Protein AF-0000000067839654 (afdb_homodimer)

Sequence (180 aa):
MATSIKIDDDLKGRIQHLACLRQRSSHWIMREAITQYVEREEARESFKQEALASWAAYQETGQHLTGQEARTWLGSWGTDAEAELPKCHDMATSIKIDDDLKGRIQHLACLRQRSSHWIMREAITQYVEREEARESFKQEALASWAAYQETGQHLTGQEARTWLGSWGTDAEAELPKCHD

InterPro domains:
  IPR002145 Ribbon-helix-helix protein, CopG [PF01402] (2-41)
  IPR010985 Ribbon-helix-helix [SSF47598] (2-42)
  IPR013321 Arc-type ribbon-helix-helix [G3DSA:1.10.1220.10] (8-48)

Structure (mmCIF, N/CA/C/O backbone):
data_AF-0000000067839654-model_v1
#
loop_
_entity.id
_entity.type
_entity.pdbx_description
1 polymer 'Ribbon-helix-helix protein CopG domain-containing protein'
#
loop_
_atom_site.group_PDB
_atom_site.id
_atom_site.type_symbol
_atom_site.label_atom_id
_atom_site.label_alt_id
_atom_site.label_comp_id
_atom_site.label_asym_id
_atom_site.label_entity_id
_atom_site.label_seq_id
_atom_site.pdbx_PDB_ins_code
_atom_site.Cartn_x
_atom_site.Cartn_y
_atom_site.Cartn_z
_atom_site.occupancy
_atom_site.B_iso_or_equiv
_atom_site.auth_seq_id
_atom_site.auth_comp_id
_atom_site.auth_asym_id
_atom_site.auth_atom_id
_atom_site.pdbx_PDB_model_num
ATOM 1 N N . MET A 1 1 ? 21.938 -5.848 1.305 1 85 1 MET A N 1
ATOM 2 C CA . MET A 1 1 ? 22.562 -5.508 0.03 1 85 1 MET A CA 1
ATOM 3 C C . MET A 1 1 ? 21.969 -4.227 -0.544 1 85 1 MET A C 1
ATOM 5 O O . MET A 1 1 ? 20.797 -3.898 -0.275 1 85 1 MET A O 1
ATOM 9 N N . ALA A 1 2 ? 22.828 -3.488 -1.226 1 92.5 2 ALA A N 1
ATOM 10 C CA . ALA A 1 2 ? 22.359 -2.262 -1.858 1 92.5 2 ALA A CA 1
ATOM 11 C C . ALA A 1 2 ? 21.828 -2.539 -3.262 1 92.5 2 ALA A C 1
ATOM 13 O O . ALA A 1 2 ? 22.391 -3.354 -3.996 1 92.5 2 ALA A O 1
ATOM 14 N N . THR A 1 3 ? 20.672 -1.977 -3.596 1 94.31 3 THR A N 1
ATOM 15 C CA . THR A 1 3 ? 20.094 -2.059 -4.934 1 94.31 3 THR A CA 1
ATOM 16 C C . THR A 1 3 ? 19.766 -0.667 -5.469 1 94.31 3 THR A C 1
ATOM 18 O O . THR A 1 3 ? 19.312 0.198 -4.715 1 94.31 3 THR A O 1
ATOM 21 N N . SER A 1 4 ? 19.969 -0.526 -6.793 1 94.81 4 SER A N 1
ATOM 22 C CA . SER A 1 4 ? 19.703 0.759 -7.434 1 94.81 4 SER A CA 1
ATOM 23 C C . SER A 1 4 ? 18.328 0.784 -8.086 1 94.81 4 SER A C 1
ATOM 25 O O . SER A 1 4 ? 17.906 -0.197 -8.703 1 94.81 4 SER A O 1
ATOM 27 N N . ILE A 1 5 ? 17.672 1.92 -7.891 1 96.5 5 ILE A N 1
ATOM 28 C CA . ILE A 1 5 ? 16.359 2.088 -8.492 1 96.5 5 ILE A CA 1
ATOM 29 C C . ILE A 1 5 ? 16.281 3.43 -9.219 1 96.5 5 ILE A C 1
ATOM 31 O O . ILE A 1 5 ? 16.781 4.441 -8.719 1 96.5 5 ILE A O 1
ATOM 35 N N . LYS A 1 6 ? 15.75 3.408 -10.398 1 96.62 6 LYS A N 1
ATOM 36 C CA . LYS A 1 6 ? 15.578 4.645 -11.156 1 96.62 6 LYS A CA 1
ATOM 37 C C . LYS A 1 6 ? 14.234 5.301 -10.836 1 96.62 6 LYS A C 1
ATOM 39 O O . LYS A 1 6 ? 13.18 4.684 -11 1 96.62 6 LYS A O 1
ATOM 44 N N . ILE A 1 7 ? 14.312 6.516 -10.352 1 96.62 7 ILE A N 1
ATOM 45 C CA . ILE A 1 7 ? 13.117 7.281 -10.023 1 96.62 7 ILE A CA 1
ATOM 46 C C . ILE A 1 7 ? 13.148 8.633 -10.734 1 96.62 7 ILE A C 1
ATOM 48 O O . ILE A 1 7 ? 14.211 9.258 -10.836 1 96.62 7 ILE A O 1
ATOM 52 N N . ASP A 1 8 ? 11.969 9.023 -11.18 1 96.94 8 ASP A N 1
ATOM 53 C CA . ASP A 1 8 ? 11.938 10.32 -11.844 1 96.94 8 ASP A CA 1
ATOM 54 C C . ASP A 1 8 ? 11.938 11.461 -10.828 1 96.94 8 ASP A C 1
ATOM 56 O O . ASP A 1 8 ? 11.742 11.234 -9.633 1 96.94 8 ASP A O 1
ATOM 60 N N . ASP A 1 9 ? 12.156 12.664 -11.344 1 96.56 9 ASP A N 1
ATOM 61 C CA . ASP A 1 9 ? 12.305 13.828 -10.477 1 96.56 9 ASP A CA 1
ATOM 62 C C . ASP A 1 9 ? 11.023 14.102 -9.695 1 96.56 9 ASP A C 1
ATOM 64 O O . ASP A 1 9 ? 11.078 14.555 -8.547 1 96.56 9 ASP A O 1
ATOM 68 N N . ASP A 1 10 ? 9.977 13.891 -10.352 1 97.56 10 ASP A N 1
ATOM 69 C CA . ASP A 1 10 ? 8.695 14.125 -9.695 1 97.56 10 ASP A CA 1
ATOM 70 C C . ASP A 1 10 ? 8.523 13.219 -8.484 1 97.56 10 ASP A C 1
ATOM 72 O O . ASP A 1 10 ? 8.258 13.695 -7.379 1 97.56 10 ASP A O 1
ATOM 76 N N . LEU A 1 11 ? 8.695 11.945 -8.695 1 98 11 LEU A N 1
ATOM 77 C CA . LEU A 1 11 ? 8.562 10.992 -7.602 1 98 11 LEU A CA 1
ATOM 78 C C . LEU A 1 11 ? 9.609 11.25 -6.52 1 98 11 LEU A C 1
ATOM 80 O O . LEU A 1 11 ? 9.32 11.125 -5.328 1 98 11 LEU A O 1
ATOM 84 N N . LYS A 1 12 ? 10.766 11.633 -6.934 1 97.19 12 LYS A N 1
ATOM 85 C CA . LYS A 1 12 ? 11.812 11.984 -5.977 1 97.19 12 LYS A CA 1
ATOM 86 C C . LYS A 1 12 ? 11.367 13.133 -5.074 1 97.19 12 LYS A C 1
ATOM 88 O O . LYS A 1 12 ? 11.562 13.078 -3.857 1 97.19 12 LYS A O 1
ATOM 93 N N . GLY A 1 13 ? 10.836 14.164 -5.672 1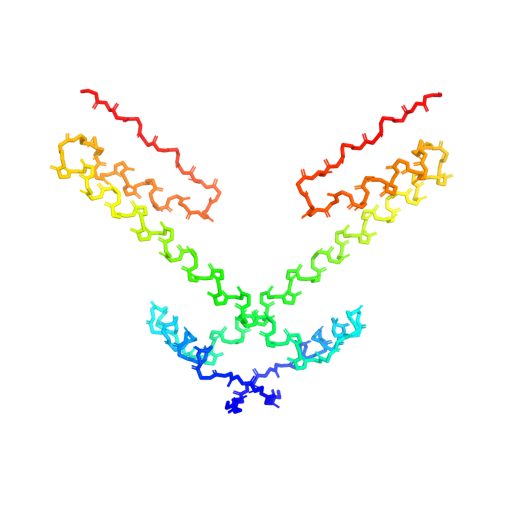 97.38 13 GLY A N 1
ATOM 94 C CA . GLY A 1 13 ? 10.336 15.289 -4.895 1 97.38 13 GLY A CA 1
ATOM 95 C C . GLY A 1 13 ? 9.25 14.898 -3.914 1 97.38 13 GLY A C 1
ATOM 96 O O . GLY A 1 13 ? 9.242 15.359 -2.77 1 97.38 13 GLY A O 1
ATOM 97 N N . ARG A 1 14 ? 8.398 14.039 -4.371 1 98.19 14 ARG A N 1
ATOM 98 C CA . ARG A 1 14 ? 7.285 13.594 -3.541 1 98.19 14 ARG A CA 1
ATOM 99 C C . ARG A 1 14 ? 7.781 12.75 -2.371 1 98.19 14 ARG A C 1
ATOM 101 O O . ARG A 1 14 ? 7.277 12.867 -1.253 1 98.19 14 ARG A O 1
ATOM 108 N N . ILE A 1 15 ? 8.766 11.922 -2.568 1 98.25 15 ILE A N 1
ATOM 109 C CA . ILE A 1 15 ? 9.375 11.117 -1.515 1 98.25 15 ILE A CA 1
ATOM 110 C C . ILE A 1 15 ? 10.031 12.023 -0.481 1 98.25 15 ILE A C 1
ATOM 112 O O . ILE A 1 15 ? 9.859 11.828 0.725 1 98.25 15 ILE A O 1
ATOM 116 N N . GLN A 1 16 ? 10.711 13.031 -0.984 1 98.06 16 GLN A N 1
ATOM 117 C CA . GLN A 1 16 ? 11.391 13.969 -0.101 1 98.06 16 GLN A CA 1
ATOM 118 C C . GLN A 1 16 ? 10.398 14.734 0.76 1 98.06 16 GLN A C 1
ATOM 120 O O . GLN A 1 16 ? 10.633 14.953 1.952 1 98.06 16 GLN A O 1
ATOM 125 N N . HIS A 1 17 ? 9.344 15.156 0.114 1 97.69 17 HIS A N 1
ATOM 126 C CA . HIS A 1 17 ? 8.305 15.867 0.845 1 97.69 17 HIS A CA 1
ATOM 127 C C . HIS A 1 17 ? 7.707 15 1.946 1 97.69 17 HIS A C 1
ATOM 129 O O . HIS A 1 17 ? 7.586 15.438 3.092 1 97.69 17 HIS A O 1
ATOM 135 N N . LEU A 1 18 ? 7.434 13.742 1.625 1 97.56 18 LEU A N 1
ATOM 136 C CA . LEU A 1 18 ? 6.875 12.797 2.588 1 97.56 18 LEU A CA 1
ATOM 137 C C . LEU A 1 18 ? 7.863 12.531 3.721 1 97.56 18 LEU A C 1
ATOM 139 O O . LEU A 1 18 ? 7.465 12.43 4.883 1 97.56 18 LEU A O 1
ATOM 143 N N . ALA A 1 19 ? 9.07 12.398 3.348 1 97.94 19 ALA A N 1
ATOM 144 C CA . ALA A 1 19 ? 10.125 12.188 4.336 1 97.94 19 ALA A CA 1
ATOM 145 C C . ALA A 1 19 ? 10.172 13.328 5.348 1 97.94 19 ALA A C 1
ATOM 147 O O . ALA A 1 19 ? 10.25 13.094 6.555 1 97.94 19 ALA A O 1
ATOM 148 N N . CYS A 1 20 ? 10.047 14.555 4.809 1 97.19 20 CYS A N 1
ATOM 149 C CA . CYS A 1 20 ? 10.055 15.734 5.664 1 97.19 20 CYS A CA 1
ATOM 150 C C . CYS A 1 20 ? 8.844 15.75 6.59 1 97.19 20 CYS A C 1
ATOM 152 O O . CYS A 1 20 ? 8.984 15.969 7.793 1 97.19 20 CYS A O 1
ATOM 154 N N . LEU A 1 21 ? 7.762 15.453 6.066 1 93.56 21 LEU A N 1
ATOM 155 C CA . LEU A 1 21 ? 6.512 15.469 6.816 1 93.56 21 LEU A CA 1
ATOM 156 C C . LEU A 1 21 ? 6.535 14.438 7.941 1 93.56 21 LEU A C 1
ATOM 158 O O . LEU A 1 21 ? 5.992 14.68 9.023 1 93.56 21 LEU A O 1
ATOM 162 N N . ARG A 1 22 ? 7.238 13.32 7.73 1 94.62 22 ARG A N 1
ATOM 163 C CA . ARG A 1 22 ? 7.227 12.211 8.672 1 94.62 22 ARG A CA 1
ATOM 164 C C . ARG A 1 22 ? 8.492 12.195 9.523 1 94.62 22 ARG A C 1
ATOM 166 O O . ARG A 1 22 ? 8.688 11.305 10.352 1 94.62 22 ARG A O 1
ATOM 173 N N . GLN A 1 23 ? 9.312 13.172 9.219 1 96.88 23 GLN A N 1
ATOM 174 C CA . GLN A 1 23 ? 10.578 13.266 9.938 1 96.88 23 GLN A CA 1
ATOM 175 C C . GLN A 1 23 ? 11.383 11.984 9.805 1 96.88 23 GLN A C 1
ATOM 177 O O . GLN A 1 23 ? 11.836 11.414 10.805 1 96.88 23 GLN A O 1
ATOM 182 N N . ARG A 1 24 ? 11.5 11.578 8.547 1 97.56 24 ARG A N 1
ATOM 183 C CA . ARG A 1 24 ? 12.273 10.398 8.172 1 97.56 24 ARG A CA 1
ATOM 184 C C . ARG A 1 24 ? 13.164 10.688 6.969 1 97.56 24 ARG A C 1
ATOM 186 O O . ARG A 1 24 ? 13.055 11.742 6.348 1 97.56 24 ARG A O 1
ATOM 193 N N . SER A 1 25 ? 14.031 9.758 6.762 1 97.75 25 SER A N 1
ATOM 194 C CA . SER A 1 25 ? 14.844 9.891 5.559 1 97.75 25 SER A CA 1
ATOM 195 C C . SER A 1 25 ? 14.117 9.336 4.336 1 97.75 25 SER A C 1
ATOM 197 O O . SER A 1 25 ? 13.25 8.469 4.461 1 97.75 25 SER A O 1
ATOM 199 N N . SER A 1 26 ? 14.461 9.859 3.275 1 97.69 26 SER A N 1
ATOM 200 C CA . SER A 1 26 ? 13.922 9.32 2.031 1 97.69 26 SER A CA 1
ATOM 201 C C . SER A 1 26 ? 14.172 7.82 1.924 1 97.69 26 SER A C 1
ATOM 203 O O . SER A 1 26 ? 13.32 7.074 1.439 1 97.69 26 SER A O 1
ATOM 205 N N . HIS A 1 27 ? 15.367 7.441 2.352 1 97.56 27 HIS A N 1
ATOM 206 C CA . HIS A 1 27 ? 15.719 6.023 2.342 1 97.56 27 HIS A CA 1
ATOM 207 C C . HIS A 1 27 ? 14.758 5.215 3.203 1 97.56 27 HIS A C 1
ATOM 209 O O . HIS A 1 27 ? 14.297 4.145 2.789 1 97.56 27 HIS A O 1
ATOM 215 N N . TRP A 1 28 ? 14.469 5.684 4.277 1 98.06 28 TRP A N 1
ATOM 216 C CA . TRP A 1 28 ? 13.523 5.023 5.168 1 98.06 28 TRP A CA 1
ATOM 217 C C . TRP A 1 28 ? 12.156 4.879 4.504 1 98.06 28 TRP A C 1
ATOM 219 O O . TRP A 1 28 ? 11.539 3.812 4.559 1 98.06 28 TRP A O 1
ATOM 229 N N . ILE A 1 29 ? 11.633 5.926 3.896 1 98.31 29 ILE A N 1
ATOM 230 C CA . ILE A 1 29 ? 10.336 5.941 3.223 1 98.31 29 ILE A CA 1
ATOM 231 C C . ILE A 1 29 ? 10.305 4.867 2.137 1 98.31 29 ILE A C 1
ATOM 233 O O . ILE A 1 29 ? 9.336 4.117 2.021 1 98.31 29 ILE A O 1
ATOM 237 N N . MET A 1 30 ? 11.375 4.82 1.391 1 98.56 30 MET A N 1
ATOM 238 C CA . MET A 1 30 ? 11.43 3.871 0.281 1 98.56 30 MET A CA 1
ATOM 239 C C . MET A 1 30 ? 11.453 2.436 0.793 1 98.56 30 MET A C 1
ATOM 241 O O . MET A 1 30 ? 10.758 1.569 0.259 1 98.56 30 MET A O 1
ATOM 245 N N . ARG A 1 31 ? 12.195 2.186 1.817 1 98.06 31 ARG A N 1
ATOM 246 C CA . ARG A 1 31 ? 12.242 0.847 2.396 1 98.06 31 ARG A CA 1
ATOM 247 C C . ARG A 1 31 ? 10.883 0.439 2.953 1 98.06 31 ARG A C 1
ATOM 249 O O . ARG A 1 31 ? 10.453 -0.701 2.773 1 98.06 31 ARG A O 1
ATOM 256 N N . GLU A 1 32 ? 10.312 1.365 3.584 1 98.38 32 GLU A N 1
ATOM 257 C CA . GLU A 1 32 ? 8.977 1.133 4.133 1 98.38 32 GLU A CA 1
ATOM 258 C C . GLU A 1 32 ? 7.965 0.855 3.023 1 98.38 32 GLU A C 1
ATOM 260 O O . GLU A 1 32 ? 7.133 -0.045 3.148 1 98.38 32 GLU A O 1
ATOM 265 N N . ALA A 1 33 ? 8.016 1.661 1.999 1 98.75 33 ALA A N 1
ATOM 266 C CA . ALA A 1 33 ? 7.145 1.493 0.84 1 98.75 33 ALA A CA 1
ATOM 267 C C . ALA A 1 33 ? 7.262 0.084 0.266 1 98.75 33 ALA A C 1
ATOM 269 O O . ALA A 1 33 ? 6.254 -0.587 0.041 1 98.75 33 ALA A O 1
ATOM 270 N N . ILE A 1 34 ? 8.43 -0.383 0.091 1 98.56 34 ILE A N 1
ATOM 271 C CA . ILE A 1 34 ? 8.688 -1.684 -0.519 1 98.56 34 ILE A CA 1
ATOM 272 C C . ILE A 1 34 ? 8.234 -2.795 0.429 1 98.56 34 ILE A C 1
ATOM 274 O O . ILE A 1 34 ? 7.562 -3.738 0.014 1 98.56 34 ILE A O 1
ATOM 278 N N . THR A 1 35 ? 8.602 -2.664 1.683 1 98.56 35 THR A N 1
ATOM 279 C CA . THR A 1 35 ? 8.234 -3.662 2.682 1 98.56 35 THR A CA 1
ATOM 280 C C . THR A 1 35 ? 6.719 -3.818 2.758 1 98.56 35 THR A C 1
ATOM 282 O O . THR A 1 35 ? 6.199 -4.934 2.682 1 98.56 35 THR A O 1
ATOM 285 N N . GLN A 1 36 ? 6.008 -2.697 2.877 1 98.31 36 GLN A N 1
ATOM 286 C CA . GLN A 1 36 ? 4.555 -2.732 2.99 1 98.31 36 GLN A CA 1
ATOM 287 C C . GLN A 1 36 ? 3.916 -3.297 1.723 1 98.31 36 GLN A C 1
ATOM 289 O O . GLN A 1 36 ? 2.953 -4.062 1.795 1 98.31 36 GLN A O 1
ATOM 294 N N . TYR A 1 37 ? 4.41 -2.896 0.59 1 98.5 37 TYR A N 1
ATOM 295 C CA . TYR A 1 37 ? 3.902 -3.389 -0.685 1 98.5 37 TYR A CA 1
ATOM 296 C C . TYR A 1 37 ? 4.031 -4.906 -0.773 1 98.5 37 TYR A C 1
ATOM 298 O O . TYR A 1 37 ? 3.068 -5.598 -1.115 1 98.5 37 TYR A O 1
ATOM 306 N N . VAL A 1 38 ? 5.191 -5.426 -0.471 1 98.44 38 VAL A N 1
ATOM 307 C CA . VAL A 1 38 ? 5.461 -6.859 -0.55 1 98.44 38 VAL A CA 1
ATOM 308 C C . VAL A 1 38 ? 4.547 -7.609 0.416 1 98.44 38 VAL A C 1
ATOM 310 O O . VAL A 1 38 ? 3.934 -8.609 0.046 1 98.44 38 VAL A O 1
ATOM 313 N N . GLU A 1 39 ? 4.418 -7.16 1.655 1 97.75 39 GLU A N 1
ATOM 314 C CA . GLU A 1 39 ? 3.551 -7.785 2.648 1 97.75 39 GLU A CA 1
ATOM 315 C C . GLU A 1 39 ? 2.104 -7.832 2.166 1 97.75 39 GLU A C 1
ATOM 317 O O . GLU A 1 39 ? 1.438 -8.867 2.283 1 97.75 39 GLU A O 1
ATOM 322 N N . ARG A 1 40 ? 1.666 -6.742 1.591 1 97.31 40 ARG A N 1
ATOM 323 C CA . ARG A 1 40 ? 0.293 -6.645 1.106 1 97.31 40 ARG A CA 1
ATOM 324 C C . ARG A 1 40 ? 0.056 -7.586 -0.069 1 97.31 40 ARG A C 1
ATOM 326 O O . ARG A 1 40 ? -0.962 -8.273 -0.121 1 97.31 40 ARG A O 1
ATOM 333 N N . GLU A 1 41 ? 1.037 -7.508 -1.031 1 96.81 41 GLU A N 1
ATOM 334 C CA . GLU A 1 41 ? 0.884 -8.352 -2.213 1 96.81 41 GLU A CA 1
ATOM 335 C C . GLU A 1 41 ? 0.968 -9.836 -1.848 1 96.81 41 GLU A C 1
ATOM 337 O O . GLU A 1 41 ? 0.262 -10.664 -2.426 1 96.81 41 GLU A O 1
ATOM 342 N N . GLU A 1 42 ? 1.807 -10.172 -0.908 1 95.94 42 GLU A N 1
ATOM 343 C CA . GLU A 1 42 ? 1.904 -11.555 -0.455 1 95.94 42 GLU A CA 1
ATOM 344 C C . GLU A 1 42 ? 0.626 -12 0.252 1 95.94 42 GLU A C 1
ATOM 346 O O . GLU A 1 42 ? 0.174 -13.133 0.079 1 95.94 42 GLU A O 1
ATOM 351 N N . ALA A 1 43 ? 0.062 -11.133 1.062 1 93.69 43 ALA A N 1
ATOM 352 C CA . ALA A 1 43 ? -1.205 -11.422 1.728 1 93.69 43 ALA A CA 1
ATOM 353 C C . ALA A 1 43 ? -2.324 -11.625 0.71 1 93.69 43 ALA A C 1
ATOM 355 O O . ALA A 1 43 ? -3.129 -12.555 0.839 1 93.69 43 ALA A O 1
ATOM 356 N N . ARG A 1 44 ? -2.379 -10.75 -0.243 1 92.88 44 ARG A N 1
ATOM 357 C CA . ARG A 1 44 ? -3.375 -10.852 -1.305 1 92.88 44 ARG A CA 1
ATOM 358 C C . ARG A 1 44 ? -3.25 -12.18 -2.045 1 92.88 44 ARG A C 1
ATOM 360 O O . ARG A 1 44 ? -4.254 -12.844 -2.32 1 92.88 44 ARG A O 1
ATOM 367 N N . GLU A 1 45 ? -2 -12.5 -2.344 1 90.19 45 GLU A N 1
ATOM 368 C CA . GLU A 1 45 ? -1.758 -13.758 -3.037 1 90.19 45 GLU A CA 1
ATOM 369 C C . GLU A 1 45 ? -2.154 -14.953 -2.17 1 90.19 45 GLU A C 1
ATOM 371 O O . GLU A 1 45 ? -2.746 -15.914 -2.662 1 90.19 45 GLU A O 1
ATOM 376 N N . SER A 1 46 ? -1.827 -14.883 -0.899 1 91.25 46 SER A N 1
ATOM 377 C CA . SER A 1 46 ? -2.191 -15.945 0.034 1 91.25 46 SER A CA 1
ATOM 378 C C . SER A 1 46 ? -3.705 -16.094 0.132 1 91.25 46 SER A C 1
ATOM 380 O O . SER A 1 46 ? -4.223 -17.219 0.149 1 91.25 46 SER A O 1
ATOM 382 N N . PHE A 1 47 ? -4.371 -14.984 0.214 1 88 47 PHE A N 1
ATOM 383 C CA . PHE A 1 47 ? -5.824 -15 0.277 1 88 47 PHE A CA 1
ATOM 384 C C . PHE A 1 47 ? -6.418 -15.633 -0.977 1 88 47 PHE A C 1
ATOM 386 O O . PHE A 1 47 ? -7.34 -16.453 -0.892 1 88 47 PHE A O 1
ATOM 393 N N . LYS A 1 48 ? -5.875 -15.273 -2.031 1 85.38 48 LYS A N 1
ATOM 394 C CA . LYS A 1 48 ? -6.336 -15.836 -3.297 1 85.38 48 LYS A CA 1
ATOM 395 C C . LYS A 1 48 ? -6.137 -17.344 -3.328 1 85.38 48 LYS A C 1
ATOM 397 O O . LYS A 1 48 ? -7.043 -18.094 -3.719 1 85.38 48 LYS A O 1
ATOM 402 N N . GLN A 1 49 ? -4.988 -17.734 -2.936 1 85.81 49 GLN A N 1
ATOM 403 C CA . GLN A 1 49 ? -4.668 -19.156 -2.961 1 85.81 49 GLN A CA 1
ATOM 404 C C . GLN A 1 49 ? -5.566 -19.953 -2.008 1 85.81 49 GLN A C 1
ATOM 406 O O . GLN A 1 49 ? -6.012 -21.047 -2.332 1 85.81 49 GLN A O 1
ATOM 411 N N . GLU A 1 50 ? -5.75 -19.375 -0.883 1 85.38 50 GLU A N 1
ATOM 412 C CA . GLU A 1 50 ? -6.625 -20.016 0.09 1 85.38 50 GLU A CA 1
ATOM 413 C C . GLU A 1 50 ? -8.055 -20.109 -0.425 1 85.38 50 GLU A C 1
ATOM 415 O O . GLU A 1 50 ? -8.734 -21.125 -0.237 1 85.38 50 GLU A O 1
ATOM 420 N N . ALA A 1 51 ? -8.438 -19.031 -1.009 1 81.56 51 ALA A N 1
ATOM 421 C CA . ALA A 1 51 ? -9.773 -19 -1.584 1 81.56 51 ALA A CA 1
ATOM 422 C C . ALA A 1 51 ? -9.93 -20.062 -2.68 1 81.56 51 ALA A C 1
ATOM 424 O O . ALA A 1 51 ? -10.93 -20.766 -2.729 1 81.56 51 ALA A O 1
ATOM 425 N N . LEU A 1 52 ? -8.938 -20.156 -3.463 1 83.75 52 LEU A N 1
ATOM 426 C CA . LEU A 1 52 ? -8.945 -21.109 -4.559 1 83.75 52 LEU A CA 1
ATOM 427 C C . LEU A 1 52 ? -8.898 -22.547 -4.027 1 83.75 52 LEU A C 1
ATOM 429 O O . LEU A 1 52 ? -9.578 -23.422 -4.547 1 83.75 52 LEU A O 1
ATOM 433 N N . ALA A 1 53 ? -8.086 -22.75 -3.045 1 82.81 53 ALA A N 1
ATOM 434 C CA . ALA A 1 53 ? -7.965 -24.062 -2.432 1 82.81 53 ALA A CA 1
ATOM 435 C C . ALA A 1 53 ? -9.281 -24.484 -1.793 1 82.81 53 ALA A C 1
ATOM 437 O O . ALA A 1 53 ? -9.688 -25.656 -1.906 1 82.81 53 ALA A O 1
ATOM 438 N N . SER A 1 54 ? -9.867 -23.594 -1.131 1 82.06 54 SER A N 1
ATOM 439 C CA . SER A 1 54 ? -11.156 -23.859 -0.501 1 82.06 54 SER A CA 1
ATOM 440 C C . SER A 1 54 ? -12.219 -24.203 -1.541 1 82.06 54 SER A C 1
ATOM 442 O O . SER A 1 54 ? -13.008 -25.141 -1.348 1 82.06 54 SER A O 1
ATOM 444 N N . TRP A 1 55 ? -12.156 -23.562 -2.592 1 76.81 55 TRP A N 1
ATOM 445 C CA . TRP A 1 55 ? -13.094 -23.812 -3.686 1 76.81 55 TRP A CA 1
ATOM 446 C C . TRP A 1 55 ? -12.883 -25.188 -4.289 1 76.81 55 TRP A C 1
ATOM 448 O O . TRP A 1 55 ? -13.844 -25.922 -4.547 1 76.81 55 TRP A O 1
ATOM 458 N N . ALA A 1 56 ? -11.68 -25.484 -4.492 1 76.06 56 ALA A N 1
ATOM 459 C CA . ALA A 1 56 ? -11.32 -26.797 -5.047 1 76.06 56 ALA A CA 1
ATOM 460 C C . ALA A 1 56 ? -11.75 -27.922 -4.113 1 76.06 56 ALA A C 1
ATOM 462 O O . ALA A 1 56 ? -12.266 -28.953 -4.566 1 76.06 56 ALA A O 1
ATOM 463 N N . ALA A 1 57 ? -11.516 -27.75 -2.834 1 75 57 ALA A N 1
ATOM 464 C CA . ALA A 1 57 ? -11.906 -28.734 -1.841 1 75 57 ALA A CA 1
ATOM 465 C C . ALA A 1 57 ? -13.422 -28.922 -1.814 1 75 57 ALA A C 1
ATOM 467 O O . ALA A 1 57 ? -13.914 -30.047 -1.701 1 75 57 ALA A O 1
ATOM 468 N N . TYR A 1 58 ? -14.086 -27.859 -1.973 1 70.19 58 TYR A N 1
ATOM 469 C CA . TYR A 1 58 ? -15.547 -27.891 -1.988 1 70.19 58 TYR A CA 1
ATOM 470 C C . TYR A 1 58 ? -16.062 -28.656 -3.209 1 70.19 58 TYR A C 1
ATOM 472 O O . TYR A 1 58 ? -17.016 -29.422 -3.109 1 70.19 58 TYR A O 1
ATOM 480 N N . GLN A 1 59 ? -15.5 -28.438 -4.281 1 71.94 59 GLN A N 1
ATOM 481 C CA . GLN A 1 59 ? -15.883 -29.109 -5.523 1 71.94 59 GLN A CA 1
ATOM 482 C C . GLN A 1 59 ? -15.633 -30.609 -5.441 1 71.94 59 GLN A C 1
ATOM 484 O O . GLN A 1 59 ? -16.406 -31.406 -5.984 1 71.94 59 GLN A O 1
ATOM 489 N N . GLU A 1 60 ? -14.531 -30.906 -4.883 1 69.44 60 GLU A N 1
ATOM 490 C CA . GLU A 1 60 ? -14.164 -32.312 -4.754 1 69.44 60 GLU A CA 1
ATOM 491 C C . GLU A 1 60 ? -15.102 -33.031 -3.795 1 69.44 60 GLU A C 1
ATOM 493 O O . GLU A 1 60 ? -15.414 -34.219 -3.992 1 69.44 60 GLU A O 1
ATOM 498 N N . THR A 1 61 ? -15.359 -32.375 -2.852 1 63.66 61 THR A N 1
ATOM 499 C CA . THR A 1 61 ? -16.203 -33.031 -1.859 1 63.66 61 THR A CA 1
ATOM 500 C C . THR A 1 61 ? -17.672 -32.969 -2.279 1 63.66 61 THR A C 1
ATOM 502 O O . THR A 1 61 ? -18.516 -33.656 -1.677 1 63.66 61 THR A O 1
ATOM 505 N N . GLY A 1 62 ? -18 -32.719 -3.627 1 58.03 62 GLY A N 1
ATOM 506 C CA . GLY A 1 62 ? -19.344 -32.719 -4.188 1 58.03 62 GLY A CA 1
ATOM 507 C C . GLY A 1 62 ? -20.219 -31.625 -3.643 1 58.03 62 GLY A C 1
ATOM 508 O O . GLY A 1 62 ? -21.438 -31.609 -3.873 1 58.03 62 GLY A O 1
ATOM 509 N N . GLN A 1 63 ? -20 -30.922 -2.764 1 54.34 63 GLN A N 1
ATOM 510 C CA . GLN A 1 63 ? -20.891 -29.812 -2.436 1 54.34 63 GLN A CA 1
ATOM 511 C C . GLN A 1 63 ? -20.781 -28.688 -3.461 1 54.34 63 GLN A C 1
ATOM 513 O O . GLN A 1 63 ? -19.703 -28.094 -3.615 1 54.34 63 GLN A O 1
ATOM 518 N N . HIS A 1 64 ? -21.266 -28.922 -4.836 1 51.28 64 HIS A N 1
ATOM 519 C CA . HIS A 1 64 ? -21.188 -28.406 -6.203 1 51.28 64 HIS A CA 1
ATOM 520 C C . HIS A 1 64 ? -21.25 -26.891 -6.223 1 51.28 64 HIS A C 1
ATOM 522 O O . HIS A 1 64 ? -22.266 -26.297 -5.848 1 51.28 64 HIS A O 1
ATOM 528 N N . LEU A 1 65 ? -20.516 -26.016 -5.758 1 52.66 65 LEU A N 1
ATOM 529 C CA . LEU A 1 65 ? -20.656 -24.688 -6.355 1 52.66 65 LEU A CA 1
ATOM 530 C C . LEU A 1 65 ? -20.375 -24.734 -7.855 1 52.66 65 LEU A C 1
ATOM 532 O O . LEU A 1 65 ? -19.562 -25.547 -8.32 1 52.66 65 LEU A O 1
ATOM 536 N N . THR A 1 66 ? -21.375 -24.562 -8.789 1 51.81 66 THR A N 1
ATOM 537 C CA . THR A 1 66 ? -21.062 -24.625 -10.211 1 51.81 66 THR A CA 1
ATOM 538 C C . THR A 1 66 ? -19.812 -23.812 -10.539 1 51.81 66 THR A C 1
ATOM 540 O O . THR A 1 66 ? -19.5 -22.859 -9.828 1 51.81 66 THR A O 1
ATOM 543 N N . GLY A 1 67 ? -18.75 -24.469 -11.023 1 50.22 67 GLY A N 1
ATOM 544 C CA . GLY A 1 67 ? -17.516 -23.844 -11.508 1 50.22 67 GLY A CA 1
ATOM 545 C C . GLY A 1 67 ? -17.734 -22.469 -12.109 1 50.22 67 GLY A C 1
ATOM 546 O O . GLY A 1 67 ? -16.922 -21.578 -11.938 1 50.22 67 GLY A O 1
ATOM 547 N N . GLN A 1 68 ? -18.766 -22.484 -12.898 1 53.25 68 GLN A N 1
ATOM 548 C CA . GLN A 1 68 ? -19.094 -21.203 -13.484 1 53.25 68 GLN A CA 1
ATOM 549 C C . GLN A 1 68 ? -19.344 -20.156 -12.406 1 53.25 68 GLN A C 1
ATOM 551 O O . GLN A 1 68 ? -18.891 -19 -12.523 1 53.25 68 GLN A O 1
ATOM 556 N N . GLU A 1 69 ? -20.156 -20.547 -11.375 1 53.09 69 GLU A N 1
ATOM 557 C CA . GLU A 1 69 ? -20.469 -19.609 -10.297 1 53.09 69 GLU A CA 1
ATOM 558 C C . GLU A 1 69 ? -19.219 -19.234 -9.516 1 53.09 69 GLU A C 1
ATOM 560 O O . GLU A 1 69 ? -19.031 -18.062 -9.164 1 53.09 69 GLU A O 1
ATOM 565 N N . ALA A 1 70 ? -18.328 -20.141 -9.398 1 54.09 70 ALA A N 1
ATOM 566 C CA . ALA A 1 70 ? -17.062 -19.812 -8.734 1 54.09 70 ALA A CA 1
ATOM 567 C C . ALA A 1 70 ? -16.219 -18.859 -9.586 1 54.09 70 ALA A C 1
ATOM 569 O O . ALA A 1 70 ? -15.625 -17.906 -9.07 1 54.09 70 ALA A O 1
ATOM 570 N N . ARG A 1 71 ? -16.094 -19.141 -10.781 1 55 71 ARG A N 1
ATOM 571 C CA . ARG A 1 71 ? -15.328 -18.297 -11.695 1 55 71 ARG A CA 1
ATOM 572 C C . ARG A 1 71 ? -15.891 -16.875 -11.734 1 55 71 ARG A C 1
ATOM 574 O O . ARG A 1 71 ? -15.133 -15.898 -11.711 1 55 71 ARG A O 1
ATOM 581 N N . THR A 1 72 ? -17.203 -16.703 -12.047 1 56.62 72 THR A N 1
ATOM 582 C CA . THR A 1 72 ? -17.859 -15.391 -12 1 56.62 72 THR A CA 1
ATOM 583 C C . THR A 1 72 ? -17.578 -14.695 -10.672 1 56.62 72 THR A C 1
ATOM 585 O O . THR A 1 72 ? -17.312 -13.492 -10.641 1 56.62 72 THR A O 1
ATOM 588 N N . TRP A 1 73 ? -17.516 -15.57 -9.617 1 55.22 73 TRP A N 1
ATOM 589 C CA . TRP A 1 73 ? -17.281 -15 -8.297 1 55.22 73 TRP A CA 1
ATOM 590 C C . TRP A 1 73 ? -15.828 -14.555 -8.141 1 55.22 73 TRP A C 1
ATOM 592 O O . TRP A 1 73 ? -15.555 -13.453 -7.656 1 55.22 73 TRP A O 1
ATOM 602 N N . LEU A 1 74 ? -14.898 -15.305 -8.562 1 58.28 74 LEU A N 1
ATOM 603 C CA . LEU A 1 74 ? -13.492 -14.938 -8.438 1 58.28 74 LEU A CA 1
ATOM 604 C C . LEU A 1 74 ? -13.141 -13.789 -9.375 1 58.28 74 LEU A C 1
ATOM 606 O O . LEU A 1 74 ? -12.297 -12.945 -9.047 1 58.28 74 LEU A O 1
ATOM 610 N N . GLY A 1 75 ? -13.633 -13.82 -10.555 1 60.38 75 GLY A N 1
ATOM 611 C CA . GLY A 1 75 ? -13.406 -12.734 -11.492 1 60.38 75 GLY A CA 1
ATOM 612 C C . GLY A 1 75 ? -13.867 -11.391 -10.961 1 60.38 75 GLY A C 1
ATOM 613 O O . GLY A 1 75 ? -13.367 -10.344 -11.383 1 60.38 75 GLY A O 1
ATOM 614 N N . SER A 1 76 ? -15.008 -11.273 -10.133 1 53.59 76 SER A N 1
ATOM 615 C CA . SER A 1 76 ? -15.547 -10.016 -9.617 1 53.59 76 SER A CA 1
ATOM 616 C C . SER A 1 76 ? -14.703 -9.484 -8.461 1 53.59 76 SER A C 1
ATOM 618 O O . SER A 1 76 ? -14.914 -8.359 -8 1 53.59 76 SER A O 1
ATOM 620 N N . TRP A 1 77 ? -13.672 -10.188 -8.016 1 53.62 77 TRP A N 1
ATOM 621 C CA . TRP A 1 77 ? -12.914 -9.766 -6.84 1 53.62 77 TRP A CA 1
ATOM 622 C C . TRP A 1 77 ? -11.953 -8.633 -7.188 1 53.62 77 TRP A C 1
ATOM 624 O O . TRP A 1 77 ? -11.188 -8.734 -8.148 1 53.62 77 TRP A O 1
ATOM 634 N N . GLY A 1 78 ? -12 -7.449 -6.438 1 51.59 78 GLY A N 1
ATOM 635 C CA . GLY A 1 78 ? -11.195 -6.246 -6.578 1 51.59 78 GLY A CA 1
ATOM 636 C C . GLY A 1 78 ? -11.773 -5.25 -7.562 1 51.59 78 GLY A C 1
ATOM 637 O O . GLY A 1 78 ? -11.227 -4.164 -7.754 1 51.59 78 GLY A O 1
ATOM 638 N N . THR A 1 79 ? -12.805 -5.594 -8.484 1 54.97 79 THR A N 1
ATOM 639 C CA . THR A 1 79 ? -13.531 -4.637 -9.312 1 54.97 79 THR A CA 1
ATOM 640 C C . THR A 1 79 ? -14.812 -4.195 -8.625 1 54.97 79 THR A C 1
ATOM 642 O O . THR A 1 79 ? -15.195 -4.746 -7.586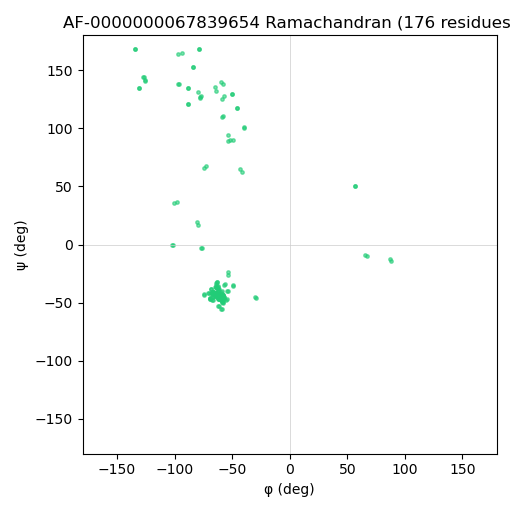 1 54.97 79 THR A O 1
ATOM 645 N N . ASP A 1 80 ? -15.578 -3 -9.055 1 52.28 80 ASP A N 1
ATOM 646 C CA . ASP A 1 80 ? -16.844 -2.48 -8.555 1 52.28 80 ASP A CA 1
ATOM 647 C C . ASP A 1 80 ? -17.922 -3.561 -8.57 1 52.28 80 ASP A C 1
ATOM 649 O O . ASP A 1 80 ? -18.984 -3.398 -7.957 1 52.28 80 ASP A O 1
ATOM 653 N N . ALA A 1 81 ? -17.812 -4.562 -9.383 1 46.09 81 ALA A N 1
ATOM 654 C CA . ALA A 1 81 ? -18.844 -5.586 -9.555 1 46.09 81 ALA A CA 1
ATOM 655 C C . ALA A 1 81 ? -18.5 -6.852 -8.773 1 46.09 81 ALA A C 1
ATOM 657 O O . ALA A 1 81 ? -18.781 -7.965 -9.227 1 46.09 81 ALA A O 1
ATOM 658 N N . GLU A 1 82 ? -17.922 -6.699 -7.66 1 46.78 82 GLU A N 1
ATOM 659 C CA . GLU A 1 82 ? -17.656 -7.859 -6.816 1 46.78 82 GLU A CA 1
ATOM 660 C C . GLU A 1 82 ? -18.891 -8.727 -6.648 1 46.78 82 GLU A C 1
ATOM 662 O O . GLU A 1 82 ? -19.938 -8.25 -6.195 1 46.78 82 GLU A O 1
ATOM 667 N N . ALA A 1 83 ? -19.094 -9.711 -7.539 1 50.12 83 ALA A N 1
ATOM 668 C CA . ALA A 1 83 ? -20.281 -10.578 -7.52 1 50.12 83 ALA A CA 1
ATOM 669 C C . ALA A 1 83 ? -20.328 -11.414 -6.246 1 50.12 83 ALA A C 1
ATOM 671 O O . ALA A 1 83 ? -19.281 -11.75 -5.68 1 50.12 83 ALA A O 1
ATOM 672 N N . GLU A 1 84 ? -21.5 -11.445 -5.586 1 44.97 84 GLU A N 1
ATOM 673 C CA . GLU A 1 84 ? -21.828 -12.234 -4.398 1 44.97 84 GLU A CA 1
ATOM 674 C C . GLU A 1 84 ? -21.625 -13.719 -4.648 1 44.97 84 GLU A C 1
ATOM 676 O O . GLU A 1 84 ? -21.656 -14.172 -5.797 1 44.97 84 GLU A O 1
ATOM 681 N N . LEU A 1 85 ? -21.078 -14.398 -3.699 1 46.44 85 LEU A N 1
ATOM 682 C CA . LEU A 1 85 ? -20.969 -15.852 -3.633 1 46.44 85 LEU A CA 1
ATOM 683 C C . LEU A 1 85 ? -22.25 -16.516 -4.152 1 46.44 85 LEU A C 1
ATOM 685 O O . LEU A 1 85 ? -23.344 -16.203 -3.674 1 46.44 85 LEU A O 1
ATOM 689 N N . PRO A 1 86 ? -22.25 -17 -5.402 1 47.25 86 PRO A N 1
ATOM 690 C CA . PRO A 1 86 ? -23.469 -17.688 -5.828 1 47.25 86 PRO A CA 1
ATOM 691 C C . PRO A 1 86 ? -23.922 -18.75 -4.836 1 47.25 86 PRO A C 1
ATOM 693 O O . PRO A 1 86 ? -23.078 -19.344 -4.145 1 47.25 86 PRO A O 1
ATOM 696 N N . LYS A 1 87 ? -25.188 -18.734 -4.43 1 43.16 87 LYS A N 1
ATOM 697 C CA . LYS A 1 87 ? -25.875 -19.656 -3.516 1 43.16 87 LYS A CA 1
ATOM 698 C C . LYS A 1 87 ? -25.781 -21.094 -4.008 1 43.16 87 LYS A C 1
ATOM 700 O O . LYS A 1 87 ? -25.75 -21.344 -5.215 1 43.16 87 LYS A O 1
ATOM 705 N N . CYS A 1 88 ? -25.312 -21.953 -3.076 1 45.59 88 CYS A N 1
ATOM 706 C CA . CYS A 1 88 ? -25.328 -23.406 -3.217 1 45.59 88 CYS A CA 1
ATOM 707 C C . CYS A 1 88 ? -26.719 -23.922 -3.535 1 45.59 88 CYS A C 1
ATOM 709 O O . CYS A 1 88 ? -27.703 -23.406 -3.004 1 45.59 88 CYS A O 1
ATOM 711 N N . HIS A 1 89 ? -27.188 -24.047 -4.824 1 38.66 89 HIS A N 1
ATOM 712 C CA . HIS A 1 89 ? -28.469 -24.734 -4.961 1 38.66 89 HIS A CA 1
ATOM 713 C C . HIS A 1 89 ? -28.297 -26.25 -4.828 1 38.66 89 HIS A C 1
ATOM 715 O O . HIS A 1 89 ? -27.234 -26.781 -5.145 1 38.66 89 HIS A O 1
ATOM 721 N N . ASP A 1 90 ? -29.25 -26.859 -3.777 1 36.06 90 ASP A N 1
ATOM 722 C CA . ASP A 1 90 ? -29.516 -28.281 -3.664 1 36.06 90 ASP A CA 1
ATOM 723 C C . ASP A 1 90 ? -29.812 -28.891 -5.031 1 36.06 90 ASP A C 1
ATOM 725 O O . ASP A 1 90 ? -30.438 -28.266 -5.883 1 36.06 90 ASP A O 1
ATOM 729 N N . MET B 1 1 ? 16.375 9.82 -12.18 1 85.06 1 MET B N 1
ATOM 730 C CA . MET B 1 1 ? 17.625 9.68 -11.453 1 85.06 1 MET B CA 1
ATOM 731 C C . MET B 1 1 ? 17.688 8.344 -10.727 1 85.06 1 MET B C 1
ATOM 733 O O . MET B 1 1 ? 16.656 7.781 -10.352 1 85.06 1 MET B O 1
ATOM 737 N N . ALA B 1 2 ? 18.922 7.836 -10.656 1 92.69 2 ALA B N 1
ATOM 738 C CA . ALA B 1 2 ? 19.094 6.578 -9.945 1 92.69 2 ALA B CA 1
ATOM 739 C C . ALA B 1 2 ? 19.344 6.82 -8.453 1 92.69 2 ALA B C 1
ATOM 741 O O . ALA B 1 2 ? 20.031 7.77 -8.078 1 92.69 2 ALA B O 1
ATOM 742 N N . THR B 1 3 ? 18.672 6.055 -7.59 1 94.31 3 THR B N 1
ATOM 743 C CA . THR B 1 3 ? 18.891 6.098 -6.148 1 94.31 3 THR B CA 1
ATOM 744 C C . THR B 1 3 ? 19.156 4.699 -5.598 1 94.31 3 THR B C 1
ATOM 746 O O . THR B 1 3 ? 18.562 3.723 -6.051 1 94.31 3 THR B O 1
ATOM 749 N N . SER B 1 4 ? 20.062 4.664 -4.59 1 94.88 4 SER B N 1
ATOM 750 C CA . SER B 1 4 ? 20.422 3.393 -3.979 1 94.88 4 SER B CA 1
ATOM 751 C C . SER B 1 4 ? 19.625 3.137 -2.705 1 94.88 4 SER B C 1
ATOM 753 O O . SER B 1 4 ? 19.422 4.051 -1.906 1 94.88 4 SER B O 1
ATOM 755 N N . ILE B 1 5 ? 19.203 1.887 -2.588 1 96.5 5 ILE B N 1
ATOM 756 C CA . ILE B 1 5 ? 18.453 1.5 -1.399 1 96.5 5 ILE B CA 1
ATOM 757 C C . ILE B 1 5 ? 19.047 0.215 -0.815 1 96.5 5 ILE B C 1
ATOM 759 O O . ILE B 1 5 ? 19.391 -0.707 -1.554 1 96.5 5 ILE B O 1
ATOM 763 N N . LYS B 1 6 ? 19.219 0.198 0.469 1 96.62 6 LYS B N 1
ATOM 764 C CA . LYS B 1 6 ? 19.719 -1.001 1.138 1 96.62 6 LYS B CA 1
ATOM 765 C C . LYS B 1 6 ? 18.578 -1.927 1.529 1 96.62 6 LYS B C 1
ATOM 767 O O . LYS B 1 6 ? 17.656 -1.52 2.25 1 96.62 6 LYS B O 1
ATOM 772 N N . ILE B 1 7 ? 18.625 -3.131 1.009 1 96.62 7 ILE B N 1
ATOM 773 C CA . ILE B 1 7 ? 17.609 -4.133 1.304 1 96.62 7 ILE B CA 1
ATOM 774 C C . ILE B 1 7 ? 18.266 -5.406 1.816 1 96.62 7 ILE B C 1
ATOM 776 O O . ILE B 1 7 ? 19.312 -5.812 1.312 1 96.62 7 ILE B O 1
ATOM 780 N N . ASP B 1 8 ? 17.594 -5.984 2.803 1 96.94 8 ASP B N 1
ATOM 781 C CA . ASP B 1 8 ? 18.172 -7.223 3.311 1 96.94 8 ASP B CA 1
ATOM 782 C C . ASP B 1 8 ? 17.859 -8.398 2.387 1 96.94 8 ASP B C 1
ATOM 784 O O . ASP B 1 8 ? 17.016 -8.281 1.489 1 96.94 8 ASP B O 1
ATOM 788 N N . ASP B 1 9 ? 18.547 -9.508 2.643 1 96.56 9 ASP B N 1
ATOM 789 C CA . ASP B 1 9 ? 18.438 -10.664 1.762 1 96.56 9 ASP B CA 1
ATOM 790 C C . ASP B 1 9 ? 17.031 -11.234 1.761 1 96.56 9 ASP B C 1
ATOM 792 O O . ASP B 1 9 ? 16.547 -11.727 0.737 1 96.56 9 ASP B O 1
ATOM 796 N N . ASP B 1 10 ? 16.453 -11.188 2.865 1 97.62 10 ASP B N 1
ATOM 797 C CA . ASP B 1 10 ? 15.094 -11.703 2.977 1 97.62 10 ASP B CA 1
ATOM 798 C C . ASP B 1 10 ? 14.133 -10.914 2.092 1 97.62 10 ASP B C 1
ATOM 800 O O . ASP B 1 10 ? 13.414 -11.492 1.272 1 97.62 10 ASP B O 1
ATOM 804 N N . LEU B 1 11 ? 14.141 -9.625 2.26 1 98 11 LEU B N 1
ATOM 805 C CA . LEU B 1 11 ? 13.273 -8.773 1.459 1 98 11 LEU B CA 1
ATOM 806 C C . LEU B 1 11 ? 13.609 -8.883 -0.023 1 98 11 LEU B C 1
ATOM 808 O O . LEU B 1 11 ? 12.719 -8.883 -0.873 1 98 11 LEU B O 1
ATOM 812 N N . LYS B 1 12 ? 14.852 -9.023 -0.304 1 97.19 12 LYS B N 1
ATOM 813 C CA . LYS B 1 12 ? 15.281 -9.219 -1.687 1 97.19 12 LYS B CA 1
ATOM 814 C C . LYS B 1 12 ? 14.664 -10.477 -2.285 1 97.19 12 LYS B C 1
ATOM 816 O O . LYS B 1 12 ? 14.172 -10.453 -3.414 1 97.19 12 LYS B O 1
ATOM 821 N N . GLY B 1 13 ? 14.734 -11.547 -1.55 1 97.38 13 GLY B N 1
ATOM 822 C CA . GLY B 1 13 ? 14.125 -12.789 -2.006 1 97.38 13 GLY B CA 1
ATOM 823 C C . GLY B 1 13 ? 12.633 -12.672 -2.24 1 97.38 13 GLY B C 1
ATOM 824 O O . GLY B 1 13 ? 12.117 -13.188 -3.232 1 97.38 13 GLY B O 1
ATOM 825 N N . ARG B 1 14 ? 12.008 -11.977 -1.359 1 98.19 14 ARG B N 1
ATOM 826 C CA . ARG B 1 14 ? 10.562 -11.797 -1.453 1 98.19 14 ARG B CA 1
ATOM 827 C C . ARG B 1 14 ? 10.195 -10.938 -2.66 1 98.19 14 ARG B C 1
ATOM 829 O O . ARG B 1 14 ? 9.211 -11.211 -3.348 1 98.19 14 ARG B O 1
ATOM 836 N N . ILE B 1 15 ? 10.961 -9.922 -2.961 1 98.25 15 ILE B N 1
ATOM 837 C CA . ILE B 1 15 ? 10.75 -9.07 -4.125 1 98.25 15 ILE B CA 1
ATOM 838 C C . ILE B 1 15 ? 10.93 -9.891 -5.402 1 98.25 15 ILE B C 1
ATOM 840 O O . ILE B 1 15 ? 10.117 -9.797 -6.324 1 98.25 15 ILE B O 1
ATOM 844 N N . GLN B 1 16 ? 11.945 -10.727 -5.383 1 98.06 16 GLN B N 1
ATOM 845 C CA . GLN B 1 16 ? 12.227 -11.57 -6.543 1 98.06 16 GLN B CA 1
ATOM 846 C C . GLN B 1 16 ? 11.094 -12.562 -6.789 1 98.06 16 GLN B C 1
ATOM 848 O O . GLN B 1 16 ? 10.695 -12.789 -7.934 1 98.06 16 GLN B O 1
ATOM 853 N N . HIS B 1 17 ? 10.633 -13.133 -5.715 1 97.69 17 HIS B N 1
ATOM 854 C CA . HIS B 1 17 ? 9.531 -14.07 -5.824 1 97.69 17 HIS B CA 1
ATOM 855 C C . HIS B 1 17 ? 8.281 -13.398 -6.395 1 97.69 17 HIS B C 1
ATOM 857 O O . HIS B 1 17 ? 7.664 -13.922 -7.324 1 97.69 17 HIS B O 1
ATOM 863 N N . LEU B 1 18 ? 7.988 -12.203 -5.914 1 97.56 18 LEU B N 1
ATOM 864 C CA . LEU B 1 18 ? 6.836 -11.438 -6.387 1 97.56 18 LEU B CA 1
ATOM 865 C C . LEU B 1 18 ? 7.004 -11.055 -7.852 1 97.56 18 LEU B C 1
ATOM 867 O O . LEU B 1 18 ? 6.043 -11.094 -8.625 1 97.56 18 LEU B O 1
ATOM 871 N N . ALA B 1 19 ? 8.18 -10.672 -8.164 1 97.88 19 ALA B N 1
ATOM 872 C CA . ALA B 1 19 ? 8.484 -10.312 -9.547 1 97.88 19 ALA B CA 1
ATOM 873 C C . ALA B 1 19 ? 8.211 -11.477 -10.492 1 97.88 19 ALA B C 1
ATOM 875 O O . ALA B 1 19 ? 7.598 -11.297 -11.547 1 97.88 19 ALA B O 1
ATOM 876 N N . CYS B 1 20 ? 8.625 -12.672 -10.039 1 97.19 20 CYS B N 1
ATOM 877 C CA . CYS B 1 20 ? 8.406 -13.883 -10.828 1 97.19 20 CYS B CA 1
ATOM 878 C C . CYS B 1 20 ? 6.914 -14.18 -10.977 1 97.19 20 CYS B C 1
ATOM 880 O O . CYS B 1 20 ? 6.434 -14.438 -12.078 1 97.19 20 CYS B O 1
ATOM 882 N N . LEU B 1 21 ? 6.242 -14.07 -9.945 1 93.69 21 LEU B N 1
ATOM 883 C CA . LEU B 1 21 ? 4.816 -14.367 -9.922 1 93.69 21 LEU B CA 1
ATOM 884 C C . LEU B 1 21 ? 4.047 -13.414 -10.836 1 93.69 21 LEU B C 1
ATOM 886 O O . LEU B 1 21 ? 3.068 -13.812 -11.469 1 93.69 21 LEU B O 1
ATOM 890 N N . ARG B 1 22 ? 4.523 -12.172 -10.961 1 94.75 22 ARG B N 1
A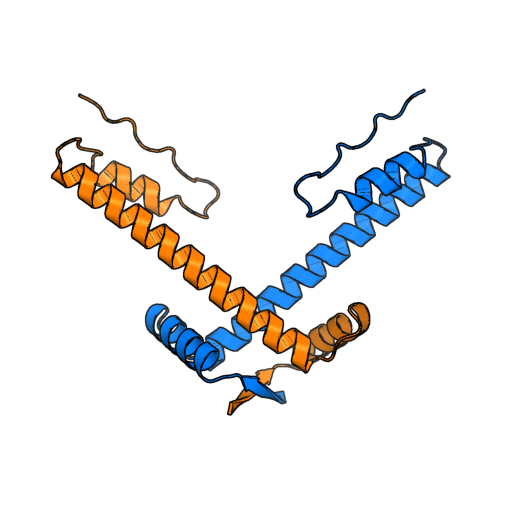TOM 891 C CA . ARG B 1 22 ? 3.801 -11.141 -11.695 1 94.75 22 ARG B CA 1
ATOM 892 C C . ARG B 1 22 ? 4.398 -10.93 -13.086 1 94.75 22 ARG B C 1
ATOM 894 O O . ARG B 1 22 ? 3.955 -10.062 -13.836 1 94.75 22 ARG B O 1
ATOM 901 N N . GLN B 1 23 ? 5.426 -11.711 -13.32 1 96.88 23 GLN B N 1
ATOM 902 C CA . GLN B 1 23 ? 6.113 -11.602 -14.602 1 96.88 23 GLN B CA 1
ATOM 903 C C . GLN B 1 23 ? 6.605 -10.18 -14.844 1 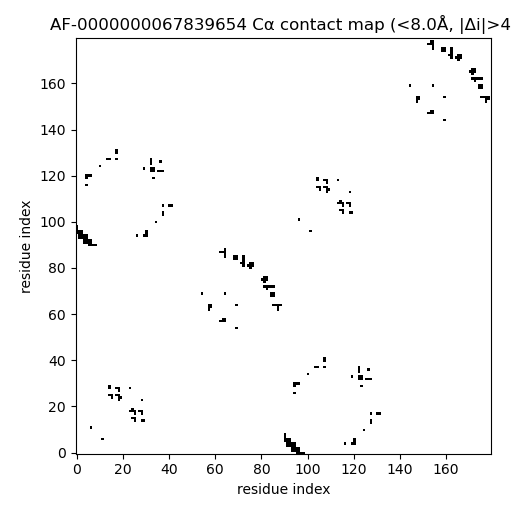96.88 23 GLN B C 1
ATOM 905 O O . GLN B 1 23 ? 6.344 -9.594 -15.898 1 96.88 23 GLN B O 1
ATOM 910 N N . ARG B 1 24 ? 7.281 -9.695 -13.828 1 97.56 24 ARG B N 1
ATOM 911 C CA . ARG B 1 24 ? 7.891 -8.367 -13.852 1 97.56 24 ARG B CA 1
ATOM 912 C C . ARG B 1 24 ? 9.32 -8.406 -13.312 1 97.56 24 ARG B C 1
ATOM 914 O O . ARG B 1 24 ? 9.758 -9.438 -12.789 1 97.56 24 ARG B O 1
ATOM 921 N N . SER B 1 25 ? 9.969 -7.312 -13.531 1 97.69 25 SER B N 1
ATOM 922 C CA . SER B 1 25 ? 11.305 -7.219 -12.945 1 97.69 25 SER B CA 1
ATOM 923 C C . SER B 1 25 ? 11.242 -6.75 -11.5 1 97.69 25 SER B C 1
ATOM 925 O O . SER B 1 25 ? 10.289 -6.082 -11.094 1 97.69 25 SER B O 1
ATOM 927 N N . SER B 1 26 ? 12.188 -7.129 -10.805 1 97.69 26 SER B N 1
ATOM 928 C CA . SER B 1 26 ? 12.297 -6.637 -9.438 1 97.69 26 SER B CA 1
ATOM 929 C C . SER B 1 26 ? 12.273 -5.113 -9.398 1 97.69 26 SER B C 1
ATOM 931 O O . SER B 1 26 ? 11.68 -4.516 -8.492 1 97.69 26 SER B O 1
ATOM 933 N N . HIS B 1 27 ? 12.961 -4.535 -10.367 1 97.56 27 HIS B N 1
ATOM 934 C CA . HIS B 1 27 ? 12.977 -3.08 -10.461 1 97.56 27 HIS B CA 1
ATOM 935 C C . HIS B 1 27 ? 11.57 -2.52 -10.633 1 97.56 27 HIS B C 1
ATOM 937 O O . HIS B 1 27 ? 11.203 -1.542 -9.984 1 97.56 27 HIS B O 1
ATOM 943 N N . TRP B 1 28 ? 10.859 -3.092 -11.438 1 98.06 28 TRP B N 1
ATOM 944 C CA . TRP B 1 28 ? 9.477 -2.678 -11.656 1 98.06 28 TRP B CA 1
ATOM 945 C C . TRP B 1 28 ? 8.672 -2.768 -10.359 1 98.06 28 TRP B C 1
ATOM 947 O O . TRP B 1 28 ? 7.934 -1.844 -10.016 1 98.06 28 TRP B O 1
ATOM 957 N N . ILE B 1 29 ? 8.766 -3.863 -9.625 1 98.25 29 ILE B N 1
ATOM 958 C CA . ILE B 1 29 ? 8.055 -4.09 -8.367 1 98.25 29 ILE B CA 1
ATOM 959 C C . ILE B 1 29 ? 8.398 -2.982 -7.375 1 98.25 29 ILE B C 1
ATOM 961 O O . ILE B 1 29 ? 7.508 -2.432 -6.719 1 98.25 29 ILE B O 1
ATOM 965 N N . MET B 1 30 ? 9.664 -2.68 -7.293 1 98.56 30 MET B N 1
ATOM 966 C CA . MET B 1 30 ? 10.117 -1.678 -6.328 1 98.56 30 MET B CA 1
ATOM 967 C C . MET B 1 30 ? 9.586 -0.295 -6.695 1 98.56 30 MET B C 1
ATOM 969 O O . MET B 1 30 ? 9.125 0.448 -5.824 1 98.56 30 MET B O 1
ATOM 973 N N . ARG B 1 31 ? 9.602 0.035 -7.941 1 98.06 31 ARG B N 1
ATOM 974 C CA . ARG B 1 31 ? 9.078 1.322 -8.383 1 98.06 31 ARG B CA 1
ATOM 975 C C . ARG B 1 31 ? 7.582 1.427 -8.117 1 98.06 31 ARG B C 1
ATOM 977 O O . ARG B 1 31 ? 7.098 2.469 -7.672 1 98.06 31 ARG B O 1
ATOM 984 N N . GLU B 1 32 ? 6.961 0.369 -8.406 1 98.38 32 GLU B N 1
ATOM 985 C CA . GLU B 1 32 ? 5.523 0.305 -8.156 1 98.38 32 GLU B CA 1
ATOM 986 C C . GLU B 1 32 ? 5.215 0.441 -6.664 1 98.38 32 GLU B C 1
ATOM 988 O O . GLU B 1 32 ? 4.285 1.151 -6.281 1 98.38 32 GLU B O 1
ATOM 993 N N . ALA B 1 33 ? 5.961 -0.268 -5.871 1 98.75 33 ALA B N 1
ATOM 994 C CA . ALA B 1 33 ? 5.816 -0.208 -4.418 1 98.75 33 ALA B CA 1
ATOM 995 C C . ALA B 1 33 ? 5.941 1.226 -3.914 1 98.75 33 ALA B C 1
ATOM 997 O O . ALA B 1 33 ? 5.09 1.699 -3.154 1 98.75 33 ALA B O 1
ATOM 998 N N . ILE B 1 34 ? 6.91 1.914 -4.344 1 98.62 34 ILE B N 1
ATOM 999 C CA . ILE B 1 34 ? 7.188 3.271 -3.887 1 98.62 34 ILE B CA 1
ATOM 1000 C C . ILE B 1 34 ? 6.105 4.219 -4.395 1 98.62 34 ILE B C 1
ATOM 1002 O O . ILE B 1 34 ? 5.578 5.035 -3.631 1 98.62 34 ILE B O 1
ATOM 1006 N N . THR B 1 35 ? 5.77 4.094 -5.656 1 98.56 35 THR B N 1
ATOM 1007 C CA . THR B 1 35 ? 4.746 4.945 -6.254 1 98.56 35 THR B CA 1
ATOM 1008 C C . THR B 1 35 ? 3.422 4.797 -5.512 1 98.56 35 THR B C 1
ATOM 1010 O O . THR B 1 35 ? 2.816 5.793 -5.109 1 98.56 35 THR B O 1
ATOM 1013 N N . GLN B 1 36 ? 2.98 3.559 -5.305 1 98.31 36 GLN B N 1
ATOM 1014 C CA . GLN B 1 36 ? 1.712 3.301 -4.633 1 98.31 36 GLN B CA 1
ATOM 1015 C C . GLN B 1 36 ? 1.741 3.801 -3.191 1 98.31 36 GLN B C 1
ATOM 1017 O O . GLN B 1 36 ? 0.758 4.363 -2.703 1 98.31 36 GLN B O 1
ATOM 1022 N N . TYR B 1 37 ? 2.82 3.572 -2.514 1 98.44 37 TYR B N 1
ATOM 1023 C CA . TYR B 1 37 ? 2.975 4.031 -1.138 1 98.44 37 TYR B CA 1
ATOM 1024 C C . TYR B 1 37 ? 2.832 5.543 -1.048 1 98.44 37 TYR B C 1
ATOM 1026 O O . TYR B 1 37 ? 2.086 6.055 -0.211 1 98.44 37 TYR B O 1
ATOM 1034 N N . VAL B 1 38 ? 3.537 6.262 -1.883 1 98.44 38 VAL B N 1
ATOM 1035 C CA . VAL B 1 38 ? 3.521 7.723 -1.878 1 98.44 38 VAL B CA 1
ATOM 1036 C C . VAL B 1 38 ? 2.109 8.227 -2.17 1 98.44 38 VAL B C 1
ATOM 1038 O O . VAL B 1 38 ? 1.604 9.109 -1.479 1 98.44 38 VAL B O 1
ATOM 1041 N N . GLU B 1 39 ? 1.441 7.691 -3.18 1 97.75 39 GLU B N 1
ATOM 1042 C CA . GLU B 1 39 ? 0.077 8.078 -3.529 1 97.75 39 GLU B CA 1
ATOM 1043 C C . GLU B 1 39 ? -0.873 7.871 -2.354 1 97.75 39 GLU B C 1
ATOM 1045 O O . GLU B 1 39 ? -1.687 8.742 -2.045 1 97.75 39 GLU B O 1
ATOM 1050 N N . ARG B 1 40 ? -0.72 6.754 -1.699 1 97.25 40 ARG B N 1
ATOM 1051 C CA . ARG B 1 40 ? -1.58 6.422 -0.569 1 97.25 40 ARG B CA 1
ATOM 1052 C C . ARG B 1 40 ? -1.338 7.367 0.603 1 97.25 40 ARG B C 1
ATOM 1054 O O . ARG B 1 40 ? -2.287 7.852 1.223 1 97.25 40 ARG B O 1
ATOM 1061 N N . GLU B 1 41 ? -0.003 7.531 0.902 1 96.75 41 GLU B N 1
ATOM 1062 C CA . GLU B 1 41 ? 0.33 8.398 2.027 1 96.75 41 GLU B CA 1
ATOM 1063 C C . GLU B 1 41 ? -0.087 9.844 1.755 1 96.75 41 GLU B C 1
ATOM 1065 O O . GLU B 1 41 ? -0.529 10.547 2.662 1 96.75 41 GLU B O 1
ATOM 1070 N N . GLU B 1 42 ? 0.048 10.289 0.536 1 96 42 GLU B N 1
ATOM 1071 C CA . GLU B 1 42 ? -0.382 11.633 0.174 1 96 42 GLU B CA 1
ATOM 1072 C C . GLU B 1 42 ? -1.898 11.773 0.272 1 96 42 GLU B C 1
ATOM 1074 O O . GLU B 1 42 ? -2.404 12.805 0.718 1 96 42 GLU B O 1
ATOM 1079 N N . ALA B 1 43 ? -2.621 10.766 -0.159 1 93.69 43 ALA B N 1
ATOM 1080 C CA . ALA B 1 43 ? -4.078 10.766 -0.039 1 93.69 43 ALA B CA 1
ATOM 1081 C C . ALA B 1 43 ? -4.508 10.805 1.425 1 93.69 43 ALA B C 1
ATOM 1083 O O . ALA B 1 43 ? -5.422 11.547 1.79 1 93.69 43 ALA B O 1
ATOM 1084 N N . ARG B 1 44 ? -3.873 10.008 2.213 1 92.94 44 ARG B N 1
ATOM 1085 C CA . ARG B 1 44 ? -4.156 9.977 3.645 1 92.94 44 ARG B CA 1
ATOM 1086 C C . ARG B 1 44 ? -3.924 11.344 4.277 1 92.94 44 ARG B C 1
ATOM 1088 O O . ARG B 1 44 ? -4.738 11.805 5.078 1 92.94 44 ARG B O 1
ATOM 1095 N N . GLU B 1 45 ? -2.797 11.906 3.889 1 90.25 45 GLU B N 1
ATOM 1096 C CA . GLU B 1 45 ? -2.48 13.234 4.418 1 90.25 45 GLU B CA 1
ATOM 1097 C C . GLU B 1 45 ? -3.502 14.273 3.959 1 90.25 45 GLU B C 1
ATOM 1099 O O . GLU B 1 45 ? -3.922 15.125 4.742 1 90.25 45 GLU B O 1
ATOM 1104 N N . SER B 1 46 ? -3.895 14.188 2.703 1 91.19 46 SER B N 1
ATOM 1105 C CA . SER B 1 46 ? -4.895 1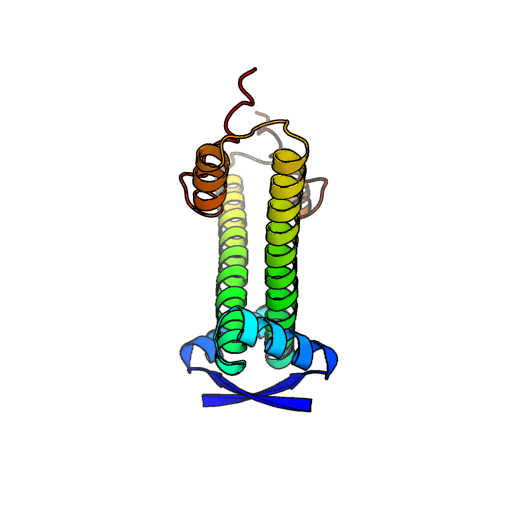5.102 2.16 1 91.19 46 SER B CA 1
ATOM 1106 C C . SER B 1 46 ? -6.23 14.953 2.885 1 91.19 46 SER B C 1
ATOM 1108 O O . SER B 1 46 ? -6.883 15.945 3.205 1 91.19 46 SER B O 1
ATOM 1110 N N . PHE B 1 47 ? -6.594 13.742 3.104 1 87.81 47 PHE B N 1
ATOM 1111 C CA . PHE B 1 47 ? -7.832 13.469 3.82 1 87.81 47 PHE B CA 1
ATOM 1112 C C . PHE B 1 47 ? -7.785 14.047 5.23 1 87.81 47 PHE B C 1
ATOM 1114 O O . PHE B 1 47 ? -8.75 14.656 5.688 1 87.81 47 PHE B O 1
ATOM 1121 N N . LYS B 1 48 ? -6.715 13.859 5.824 1 85.38 48 LYS B N 1
ATOM 1122 C CA . LYS B 1 48 ? -6.539 14.398 7.168 1 85.38 48 LYS B CA 1
ATOM 1123 C C . LYS B 1 48 ? -6.656 15.922 7.172 1 85.38 48 LYS B C 1
ATOM 1125 O O . LYS B 1 48 ? -7.34 16.5 8.023 1 85.38 48 LYS B O 1
ATOM 1130 N N . GLN B 1 49 ? -5.98 16.5 6.254 1 85.56 49 GLN B N 1
ATOM 1131 C CA . GLN B 1 49 ? -5.977 17.953 6.18 1 85.56 49 GLN B CA 1
ATOM 1132 C C . GLN B 1 49 ? -7.375 18.5 5.887 1 85.56 49 GLN B C 1
ATOM 1134 O O . GLN B 1 49 ? -7.785 19.516 6.453 1 85.56 49 GLN B O 1
ATOM 1139 N N . GLU B 1 50 ? -8.016 17.828 5 1 85.38 50 GLU B N 1
ATOM 1140 C CA . GLU B 1 50 ? -9.383 18.25 4.668 1 85.38 50 GLU B CA 1
ATOM 1141 C C . GLU B 1 50 ? -10.312 18.078 5.867 1 85.38 50 GLU B C 1
ATOM 1143 O O . GLU B 1 50 ? -11.164 18.922 6.113 1 85.38 50 GLU B O 1
ATOM 1148 N N . ALA B 1 51 ? -10.109 16.984 6.508 1 81.62 51 ALA B N 1
ATOM 1149 C CA . ALA B 1 51 ? -10.906 16.734 7.699 1 81.62 51 ALA B CA 1
ATOM 1150 C C . ALA B 1 51 ? -10.656 17.797 8.766 1 81.62 51 ALA B C 1
ATOM 1152 O O . ALA B 1 51 ? -11.602 18.312 9.367 1 81.62 51 ALA B O 1
ATOM 1153 N N . LEU B 1 52 ? -9.445 18.141 8.922 1 83.88 52 LEU B N 1
ATOM 1154 C CA . LEU B 1 52 ? -9.062 19.156 9.898 1 83.88 52 LEU B CA 1
ATOM 1155 C C . LEU B 1 52 ? -9.586 20.531 9.5 1 83.88 52 LEU B C 1
ATOM 1157 O O . LEU B 1 52 ? -10.055 21.297 10.344 1 83.88 52 LEU B O 1
ATOM 1161 N N . ALA B 1 53 ? -9.469 20.828 8.25 1 82.81 53 ALA B N 1
ATOM 1162 C CA . ALA B 1 53 ? -9.953 22.109 7.738 1 82.81 53 ALA B CA 1
ATOM 1163 C C . ALA B 1 53 ? -11.461 22.234 7.914 1 82.81 53 ALA B C 1
ATOM 1165 O O . ALA B 1 53 ? -11.969 23.297 8.289 1 82.81 53 ALA B O 1
ATOM 1166 N N . SER B 1 54 ? -12.117 21.188 7.617 1 81.94 54 SER B N 1
ATOM 1167 C CA . SER B 1 54 ? -13.57 21.172 7.773 1 81.94 54 SER B CA 1
ATOM 1168 C C . SER B 1 54 ? -13.969 21.359 9.234 1 81.94 54 SER B C 1
ATOM 1170 O O . SER B 1 54 ? -14.906 22.094 9.531 1 81.94 54 SER B O 1
ATOM 1172 N N . TRP B 1 55 ? -13.242 20.812 10.055 1 76.44 55 TRP B N 1
ATOM 1173 C CA . TRP B 1 55 ? -13.484 20.922 11.484 1 76.44 55 TRP B CA 1
ATOM 1174 C C . TRP B 1 55 ? -13.258 22.359 11.953 1 76.44 55 TRP B C 1
ATOM 1176 O O . TRP B 1 55 ? -14.062 22.906 12.719 1 76.44 55 TRP B O 1
ATOM 1186 N N . ALA B 1 56 ? -12.219 22.906 11.508 1 76.06 56 ALA B N 1
ATOM 1187 C CA . ALA B 1 56 ? -11.891 24.281 11.859 1 76.06 56 ALA B CA 1
ATOM 1188 C C . ALA B 1 56 ? -12.961 25.25 11.352 1 76.06 56 ALA B C 1
ATOM 1190 O O . ALA B 1 56 ? -13.344 26.188 12.062 1 76.06 56 ALA B O 1
ATOM 1191 N N . ALA B 1 57 ? -13.406 25.047 10.141 1 74.88 57 ALA B N 1
ATOM 1192 C CA . ALA B 1 57 ? -14.453 25.875 9.555 1 74.88 57 ALA B CA 1
ATOM 1193 C C . ALA B 1 57 ? -15.75 25.766 10.344 1 74.88 57 ALA B C 1
ATOM 1195 O O . ALA B 1 57 ? -16.438 26.766 10.57 1 74.88 57 ALA B O 1
ATOM 1196 N N . TYR B 1 58 ? -16 24.578 10.766 1 69.94 58 TYR B N 1
ATOM 1197 C CA . TYR B 1 58 ? -17.203 24.344 11.555 1 69.94 58 TYR B CA 1
ATOM 1198 C C . TYR B 1 58 ? -17.125 25.062 12.898 1 69.94 58 TYR B C 1
ATOM 1200 O O . TYR B 1 58 ? -18.125 25.625 13.352 1 69.94 58 TYR B O 1
ATOM 1208 N N . GLN B 1 59 ? -16.062 25.047 13.492 1 71.81 59 GLN B N 1
ATOM 1209 C CA . GLN B 1 59 ? -15.859 25.703 14.781 1 71.81 59 GLN B CA 1
ATOM 1210 C C . GLN B 1 59 ? -15.992 27.219 14.648 1 71.81 59 GLN B C 1
ATOM 1212 O O . GLN B 1 59 ? -16.5 27.875 15.555 1 71.81 59 GLN B O 1
ATOM 1217 N N . GLU B 1 60 ? -15.445 27.656 13.617 1 69.38 60 GLU B N 1
ATOM 1218 C CA . GLU B 1 60 ? -15.5 29.094 13.383 1 69.38 60 GLU B CA 1
ATOM 1219 C C . GLU B 1 60 ? -16.922 29.562 13.094 1 69.38 60 GLU B C 1
ATOM 1221 O O . GLU B 1 60 ? -17.328 30.656 13.492 1 69.38 60 GLU B O 1
ATOM 1226 N N . THR B 1 61 ? -17.5 28.797 12.391 1 63.78 61 THR B N 1
ATOM 1227 C CA . THR B 1 61 ? -18.844 29.203 12.023 1 63.78 61 THR B CA 1
ATOM 1228 C C . THR B 1 61 ? -19.828 28.906 13.156 1 63.78 61 THR B C 1
ATOM 1230 O O . THR B 1 61 ? -20.969 29.359 13.125 1 63.78 61 THR B O 1
ATOM 1233 N N . GLY B 1 62 ? -19.328 28.656 14.461 1 58.19 62 GLY B N 1
ATOM 1234 C CA . GLY B 1 62 ? -20.156 28.453 15.648 1 58.19 62 GLY B CA 1
ATOM 1235 C C . GLY B 1 62 ? -20.953 27.172 15.602 1 58.19 62 GLY B C 1
ATOM 1236 O O . GLY B 1 62 ? -21.812 26.938 16.453 1 58.19 62 GLY B O 1
ATOM 1237 N N . GLN B 1 63 ? -21.078 26.469 14.703 1 54.41 63 GLN B N 1
ATOM 1238 C CA . GLN B 1 63 ? -21.781 25.188 14.836 1 54.41 63 GLN B CA 1
ATOM 1239 C C . GLN B 1 63 ? -20.922 24.172 15.578 1 54.41 63 GLN B C 1
ATOM 1241 O O . GLN B 1 63 ? -19.844 23.797 15.102 1 54.41 63 GLN B O 1
ATOM 1246 N N . HIS B 1 64 ? -20.609 24.422 16.984 1 51.69 64 HIS B N 1
ATOM 1247 C CA . HIS B 1 64 ? -19.688 24.031 18.047 1 51.69 64 HIS B CA 1
ATOM 1248 C C . HIS B 1 64 ? -19.469 22.516 18.062 1 51.69 64 HIS B C 1
ATOM 1250 O O . HIS B 1 64 ? -20.406 21.75 18.281 1 51.69 64 HIS B O 1
ATOM 1256 N N . LEU B 1 65 ? -18.938 21.734 17.219 1 52.75 65 LEU B N 1
ATOM 1257 C CA . LEU B 1 65 ? -18.5 20.453 17.75 1 52.75 65 LEU B CA 1
ATOM 1258 C C . LEU B 1 65 ? -17.5 20.641 18.875 1 52.75 65 LEU B C 1
ATOM 1260 O O . LEU B 1 65 ? -16.719 21.594 18.875 1 52.75 65 LEU B O 1
ATOM 1264 N N . THR B 1 66 ? -17.781 20.359 20.172 1 52.03 66 THR B N 1
ATOM 1265 C CA . THR B 1 66 ? -16.797 20.578 21.234 1 52.03 66 THR B CA 1
ATOM 1266 C C . THR B 1 66 ? -15.438 20.031 20.812 1 52.03 66 THR B C 1
ATOM 1268 O O . THR B 1 66 ? -15.352 19.094 20.016 1 52.03 66 THR B O 1
ATOM 1271 N N . GLY B 1 67 ? -14.398 20.891 20.688 1 50.41 67 GLY B N 1
ATOM 1272 C CA . GLY B 1 67 ? -13.008 20.547 20.438 1 50.41 67 GLY B CA 1
ATOM 1273 C C . GLY B 1 67 ? -12.617 19.203 20.984 1 50.41 67 GLY B C 1
ATOM 1274 O O . GLY B 1 67 ? -11.867 18.453 20.359 1 50.41 67 GLY B O 1
ATOM 1275 N N . GLN B 1 68 ? -13.055 19.078 22.188 1 53.72 68 GLN B N 1
ATOM 1276 C CA . GLN B 1 68 ? -12.773 17.781 22.797 1 53.72 68 GLN B CA 1
ATOM 1277 C C . GLN B 1 68 ? -13.367 16.641 21.969 1 53.72 68 GLN B C 1
ATOM 1279 O O . GLN B 1 68 ? -12.719 15.609 21.781 1 53.72 68 GLN B O 1
ATOM 1284 N N . GLU B 1 69 ? -14.648 16.844 21.562 1 53.62 69 GLU B N 1
ATOM 1285 C CA . GLU B 1 69 ? -15.312 15.805 20.766 1 53.62 69 GLU B CA 1
ATOM 1286 C C . GLU B 1 69 ? -14.617 15.609 19.422 1 53.62 69 GLU B C 1
ATOM 1288 O O . GLU B 1 69 ? -14.445 14.477 18.969 1 53.62 69 GLU B O 1
ATOM 1293 N N . ALA B 1 70 ? -14.125 16.641 18.891 1 54.5 70 ALA B N 1
ATOM 1294 C CA . ALA B 1 70 ? -13.375 16.516 17.641 1 54.5 70 ALA B CA 1
ATOM 1295 C C . ALA B 1 70 ? -12.055 15.781 17.875 1 54.5 70 ALA B C 1
ATOM 1297 O O . ALA B 1 70 ? -11.664 14.93 17.062 1 54.5 70 ALA B O 1
ATOM 1298 N N . ARG B 1 71 ? -11.367 16.141 18.844 1 54.97 71 ARG B N 1
ATOM 1299 C CA . ARG B 1 71 ? -10.094 15.492 19.156 1 54.97 71 ARG B CA 1
ATOM 1300 C C . ARG B 1 71 ? -10.297 14.008 19.422 1 54.97 71 ARG B C 1
ATOM 1302 O O . ARG B 1 71 ? -9.508 13.18 18.953 1 54.97 71 ARG B O 1
ATOM 1309 N N . THR B 1 72 ? -11.188 13.633 20.375 1 57 72 THR B N 1
ATOM 1310 C CA . THR B 1 72 ? -11.516 12.234 20.609 1 57 72 THR B CA 1
ATOM 1311 C C . THR B 1 72 ? -11.859 11.523 19.3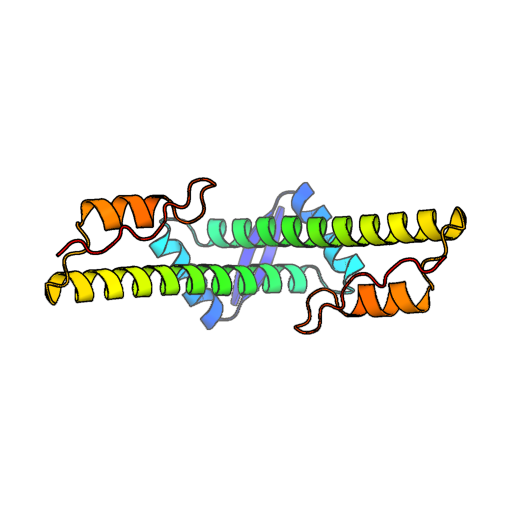12 1 57 72 THR B C 1
ATOM 1313 O O . THR B 1 72 ? -11.445 10.391 19.078 1 57 72 THR B O 1
ATOM 1316 N N . TRP B 1 73 ? -12.531 12.336 18.406 1 55.84 73 TRP B N 1
ATOM 1317 C CA . TRP B 1 73 ? -12.938 11.75 17.141 1 55.84 73 TRP B CA 1
ATOM 1318 C C . TRP B 1 73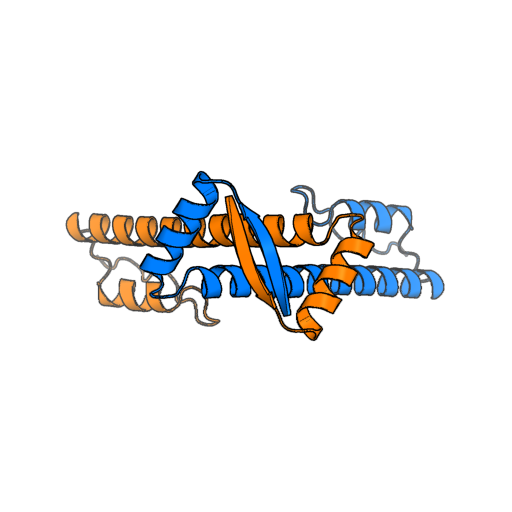 ? -11.742 11.562 16.203 1 55.84 73 TRP B C 1
ATOM 1320 O O . TRP B 1 73 ? -11.586 10.508 15.594 1 55.84 73 TRP B O 1
ATOM 1330 N N . LEU B 1 74 ? -10.883 12.5 16.125 1 59.06 74 LEU B N 1
ATOM 1331 C CA . LEU B 1 74 ? -9.727 12.391 15.242 1 59.06 74 LEU B CA 1
ATOM 1332 C C . LEU B 1 74 ? -8.727 11.367 15.781 1 59.06 74 LEU B C 1
ATOM 1334 O O . LEU B 1 74 ? -8.055 10.68 15.008 1 59.06 74 LEU B O 1
ATOM 1338 N N . GLY B 1 75 ? -8.5 11.383 17.047 1 60.78 75 GLY B N 1
ATOM 1339 C CA . GLY B 1 75 ? -7.625 10.398 17.656 1 60.78 75 GLY B CA 1
ATOM 1340 C C . GLY B 1 75 ? -8.055 8.969 17.391 1 60.78 75 GLY B C 1
ATOM 1341 O O . GLY B 1 75 ? -7.23 8.055 17.438 1 60.78 75 GLY B O 1
ATOM 1342 N N . SER B 1 76 ? -9.414 8.602 17.281 1 54.12 76 SER B N 1
ATOM 1343 C CA . SER B 1 76 ? -9.914 7.246 17.078 1 54.12 76 SER B CA 1
ATOM 1344 C C . SER B 1 76 ? -9.734 6.809 15.625 1 54.12 76 SER B C 1
ATOM 1346 O O . SER B 1 76 ? -9.945 5.641 15.289 1 54.12 76 SER B O 1
ATOM 1348 N N . TRP B 1 77 ? -9.234 7.648 14.734 1 54.19 77 TRP B N 1
ATOM 1349 C CA . TRP B 1 77 ? -9.156 7.305 13.32 1 54.19 77 TRP B CA 1
ATOM 1350 C C . TRP B 1 77 ? -7.973 6.375 13.062 1 54.19 77 TRP B C 1
ATOM 1352 O O . TRP B 1 77 ? -6.848 6.656 13.484 1 54.19 77 TRP B O 1
ATOM 1362 N N . GLY B 1 78 ? -8.195 5.168 12.383 1 52.12 78 GLY B N 1
ATOM 1363 C CA . GLY B 1 78 ? -7.238 4.129 12.039 1 52.12 78 GLY B CA 1
ATOM 1364 C C . GLY B 1 78 ? -7.051 3.102 13.141 1 52.12 78 GLY B C 1
ATOM 1365 O O . GLY B 1 78 ? -6.305 2.137 12.969 1 52.12 78 GLY B O 1
ATOM 1366 N N . THR B 1 79 ? -7.543 3.297 14.484 1 54.97 79 THR B N 1
ATOM 1367 C CA . THR B 1 79 ? -7.547 2.283 15.539 1 54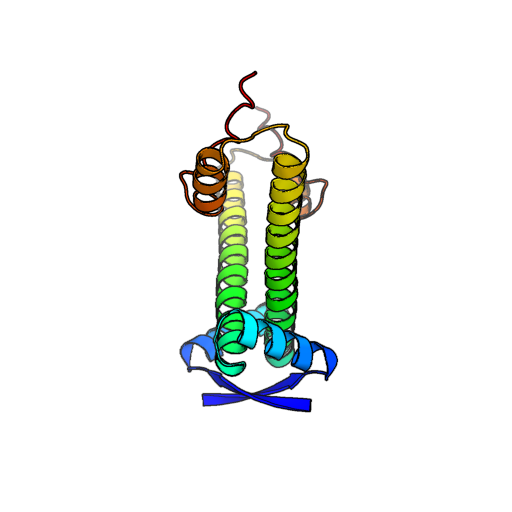.97 79 THR B CA 1
ATOM 1368 C C . THR B 1 79 ? -8.914 1.606 15.625 1 54.97 79 THR B C 1
ATOM 1370 O O . THR B 1 79 ? -9.867 2.023 14.961 1 54.97 79 THR B O 1
ATOM 1373 N N . ASP B 1 80 ? -9.141 0.348 16.328 1 51.62 80 ASP B N 1
ATOM 1374 C CA . ASP B 1 80 ? -10.383 -0.384 16.547 1 51.62 80 ASP B CA 1
ATOM 1375 C C . ASP B 1 80 ? -11.438 0.512 17.188 1 51.62 80 ASP B C 1
ATOM 1377 O O . ASP B 1 80 ? -12.633 0.187 17.172 1 51.62 80 ASP B O 1
ATOM 1381 N N . ALA B 1 81 ? -11.156 1.494 17.891 1 48.41 81 ALA B N 1
ATOM 1382 C CA . ALA B 1 81 ? -12.078 2.35 18.625 1 48.41 81 ALA B CA 1
ATOM 1383 C C . ALA B 1 81 ? -12.398 3.617 17.844 1 48.41 81 ALA B C 1
ATOM 1385 O O . ALA B 1 81 ? -12.516 4.699 18.422 1 48.41 81 ALA B O 1
ATOM 1386 N N . GLU B 1 82 ? -12.508 3.592 16.656 1 47.94 82 GLU B N 1
ATOM 1387 C CA . GLU B 1 82 ? -12.906 4.746 15.844 1 47.94 82 GLU B CA 1
ATOM 1388 C C . GLU B 1 82 ? -14.188 5.379 16.375 1 47.94 82 GLU B C 1
ATOM 1390 O O . GLU B 1 82 ? -15.211 4.707 16.5 1 47.94 82 GLU B O 1
ATOM 1395 N N . ALA B 1 83 ? -14.102 6.348 17.281 1 49.84 83 ALA B N 1
ATOM 1396 C CA . ALA B 1 83 ? -15.25 6.992 17.906 1 49.84 83 ALA B CA 1
ATOM 1397 C C . ALA B 1 83 ? -16.078 7.758 16.875 1 49.84 83 ALA B C 1
ATOM 1399 O O . ALA B 1 83 ? -15.547 8.234 15.875 1 49.84 83 ALA B O 1
ATOM 1400 N N . GLU B 1 84 ? -17.453 7.613 16.938 1 46.06 84 GLU B N 1
ATOM 1401 C CA . GLU B 1 84 ? -18.469 8.289 16.125 1 46.06 84 GLU B CA 1
ATOM 1402 C C . GLU B 1 84 ? -18.406 9.805 16.297 1 46.06 84 GLU B C 1
ATOM 1404 O O . GLU B 1 84 ? -17.891 10.289 17.312 1 46.06 84 GLU B O 1
ATOM 1409 N N . LEU B 1 85 ? -18.578 10.555 15.234 1 46.88 85 LEU B N 1
ATOM 1410 C CA . LEU B 1 85 ? -18.75 12 15.203 1 46.88 85 LEU B CA 1
ATOM 1411 C C . LEU B 1 85 ? -19.625 12.461 16.359 1 46.88 85 LEU B C 1
ATOM 1413 O O . LEU B 1 85 ? -20.75 11.984 16.531 1 46.88 85 LEU B O 1
ATOM 1417 N N . PRO B 1 86 ? -19.016 13.008 17.469 1 46.84 86 PRO B N 1
ATOM 1418 C CA . PRO B 1 86 ? -19.906 13.508 18.516 1 46.84 86 PRO B CA 1
ATOM 1419 C C . PRO B 1 86 ? -21 14.438 17.984 1 46.84 86 PRO B C 1
ATOM 1421 O O . PRO B 1 86 ? -20.781 15.125 16.984 1 46.84 86 PRO B O 1
ATOM 1424 N N . LYS B 1 87 ? -22.266 14.188 18.328 1 43.16 87 LYS B N 1
ATOM 1425 C CA . LYS B 1 87 ? -23.484 14.922 17.969 1 43.16 87 LYS B CA 1
ATOM 1426 C C . LYS B 1 87 ? -23.391 16.375 18.453 1 43.16 87 LYS B C 1
ATOM 1428 O O . LYS B 1 87 ? -22.766 16.656 19.469 1 43.16 87 LYS B O 1
ATOM 1433 N N . CYS B 1 88 ? -23.594 17.312 17.453 1 45.62 88 CYS B N 1
ATOM 1434 C CA . CYS B 1 88 ? -23.75 18.75 17.703 1 45.62 88 CYS B CA 1
ATOM 1435 C C . CYS B 1 88 ? -24.844 19 18.719 1 45.62 88 CYS B C 1
ATOM 1437 O O . CYS B 1 88 ? -25.859 18.312 18.734 1 45.62 88 CYS B O 1
ATOM 1439 N N . HIS B 1 89 ? -24.609 19.141 20.062 1 38.53 89 HIS B N 1
ATOM 1440 C CA . HIS B 1 89 ? -25.703 19.594 20.891 1 38.53 89 HIS B CA 1
ATOM 1441 C C . HIS B 1 89 ? -25.875 21.109 20.797 1 38.53 89 HIS B C 1
ATOM 1443 O O . HIS B 1 89 ? -24.906 21.828 20.531 1 38.53 89 HIS B O 1
ATOM 1449 N N . ASP B 1 90 ? -27.359 21.547 20.531 1 36.25 90 ASP B N 1
ATOM 1450 C CA . ASP B 1 90 ? -27.844 22.922 20.672 1 36.25 90 ASP B CA 1
ATOM 1451 C C . ASP B 1 90 ? -27.391 23.547 21.984 1 36.25 90 ASP B C 1
ATOM 1453 O O . ASP B 1 90 ? -27.266 22.844 23 1 36.25 90 ASP B O 1
#

Foldseek 3Di:
DDDDDDDDPVVVVVLCVVCVVVVHDSVVSVVVVVVVVVVVVVVVVVVLVVLVVVVVVCVVVPLPPPPVLVVVQSVLPPPPCNDPRPDSDD/DDDDDDDDPVVVVVLCVVCVVVVHDSVVSVVVVVVVVVVVVVVVVVVVVVLVVVVVVCVVVVLPPPPVLVVVQVVLPPPPCNDPRPDSDD

pLDDT: mean 78.85, std 20.74, range [36.06, 98.75]

Radius of gyration: 22.54 Å; Cα contacts (8 Å, |Δi|>4): 152; chains: 2; bounding box: 52×62×37 Å

Solvent-accessible surface area (backbone atoms only — not comparable to full-atom values): 10034 Å² total; per-residue (Å²): 82,78,45,78,43,77,42,51,68,66,58,48,52,52,42,47,51,50,12,59,76,66,73,48,49,49,65,55,50,47,51,48,18,35,53,52,40,50,54,49,54,50,49,51,50,50,51,49,50,49,52,51,50,53,49,53,53,35,46,70,70,60,60,52,59,55,64,66,46,49,48,55,25,58,69,15,60,96,52,100,62,52,45,69,77,64,77,72,71,134,83,77,44,78,42,78,43,51,70,66,59,48,52,52,43,45,52,50,12,60,76,67,73,48,48,48,65,55,51,47,50,50,18,36,51,52,39,51,54,50,53,51,48,52,50,49,50,49,50,50,54,50,50,52,50,53,52,34,47,70,70,58,60,48,56,55,64,64,44,47,47,55,26,58,70,16,60,95,54,97,61,54,46,69,78,59,75,69,72,135

Secondary structure (DSSP, 8-state):
-EEEEE--HHHHHHHHHHHHHHT--HHHHHHHHHHHHHHHHHHHHHHHHHHHHHHHHHHHTT----HHHHHHHHHTTTSTT---------/-EEEEE--HHHHHHHHHHHHHHT--HHHHHHHHHHHHHHHHHHHHHHHHHHHHHHHHHHHTT----HHHHHHHHHTTTSTT---------

Organism: Pseudomonas putida (strain ATCC 47054 / DSM 6125 / CFBP 8728 / NCIMB 11950 / KT2440) (NCBI:txid160488)